Protein AF-A0AAD5JQW1-F1 (afdb_monomer)

Organism: Acer negundo (NCBI:txid4023)

Foldseek 3Di:
DVVVCVVCVVPDDDDPDPVPDPPDPDDPPDPPDDDDDPDDPDDDDDDDPPDDDDPPPPPFDAAPVQRDGDDYPVPDPPPDPDPPVDPDPDPVVVVVVVVVVCVVVVVVVVVVVVVVVVVVVVVVVVVVVVVVVVVVVVVVVVVPD

InterPro domains:
  IPR011989 Armadillo-like helical [G3DSA:1.25.10.10] (58-145)
  IPR045110 XMAP215 [PTHR12609] (93-142)
  IPR048491 XMAP215/Dis1/CLASP, TOG domain [PF21041] (90-144)

Mean predicted aligned error: 21.34 Å

Structure (mmCIF, N/CA/C/O backbone):
data_AF-A0AAD5JQW1-F1
#
_entry.id   AF-A0AAD5JQW1-F1
#
loop_
_atom_site.group_PDB
_atom_site.id
_atom_site.type_symbol
_atom_site.label_atom_id
_atom_site.label_alt_id
_atom_site.label_comp_id
_atom_site.label_asym_id
_atom_site.label_entity_id
_atom_site.label_seq_id
_atom_site.pdbx_PDB_ins_code
_atom_site.Cartn_x
_atom_site.Cartn_y
_atom_site.Cartn_z
_atom_site.occupancy
_atom_site.B_iso_or_equiv
_atom_site.auth_seq_id
_atom_site.auth_comp_id
_atom_site.auth_asym_id
_atom_site.auth_atom_id
_atom_site.pdbx_PDB_model_num
ATOM 1 N N . MET A 1 1 ? -32.418 -28.984 -36.381 1.00 68.56 1 MET A N 1
ATOM 2 C CA . MET A 1 1 ? -31.571 -28.933 -35.160 1.00 68.56 1 MET A CA 1
ATOM 3 C C . MET A 1 1 ? -31.483 -27.533 -34.509 1.00 68.56 1 MET A C 1
ATOM 5 O O . MET A 1 1 ? -30.447 -27.195 -33.946 1.00 68.56 1 MET A O 1
ATOM 9 N N . LYS A 1 2 ? -32.539 -26.696 -34.542 1.00 79.75 2 LYS A N 1
ATOM 10 C CA . LYS A 1 2 ? -32.499 -25.354 -33.911 1.00 79.75 2 LYS A CA 1
ATOM 11 C C . LYS A 1 2 ? -32.584 -25.422 -32.377 1.00 79.75 2 LYS A C 1
ATOM 13 O O . LYS A 1 2 ? -31.800 -24.762 -31.711 1.00 79.75 2 LYS A O 1
ATOM 18 N N . ALA A 1 3 ? -33.457 -26.278 -31.836 1.00 84.69 3 ALA A N 1
ATOM 19 C CA . ALA A 1 3 ? -33.609 -26.477 -30.391 1.00 84.69 3 ALA A CA 1
ATOM 20 C C . ALA A 1 3 ? -32.326 -27.014 -29.729 1.00 84.69 3 ALA A C 1
ATOM 22 O O . ALA A 1 3 ? -31.893 -26.473 -28.723 1.00 84.69 3 ALA A O 1
ATOM 23 N N . PHE A 1 4 ? -31.659 -27.988 -30.357 1.00 87.00 4 PHE A N 1
ATOM 24 C CA . PHE A 1 4 ? -30.392 -28.552 -29.875 1.00 87.00 4 PHE A CA 1
ATOM 25 C C . PHE A 1 4 ? -29.285 -27.494 -29.728 1.00 87.00 4 PHE A C 1
ATOM 27 O O . PHE A 1 4 ? -28.610 -27.412 -28.710 1.00 87.00 4 PHE A O 1
ATOM 34 N N . LYS A 1 5 ? -29.110 -26.615 -30.722 1.00 87.06 5 LYS A N 1
ATOM 35 C CA . LYS A 1 5 ? -28.104 -25.544 -30.625 1.00 87.06 5 LYS A CA 1
ATOM 36 C C . LYS A 1 5 ? -28.462 -24.497 -29.561 1.00 87.06 5 LYS A C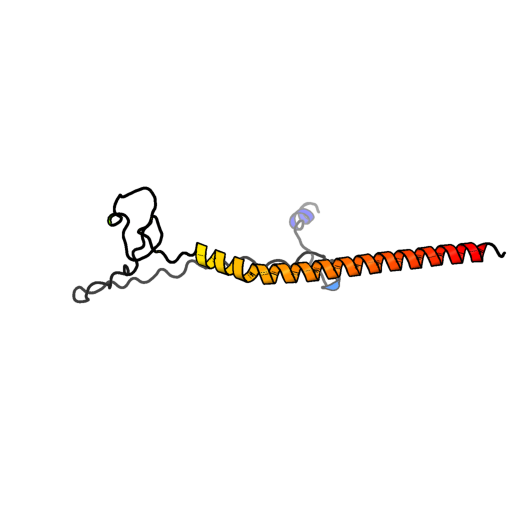 1
ATOM 38 O O . LYS A 1 5 ? -27.564 -23.901 -28.984 1.00 87.06 5 LYS A O 1
ATOM 43 N N . LEU A 1 6 ? -29.753 -24.281 -29.293 1.00 90.00 6 LEU A N 1
ATOM 44 C CA . LEU A 1 6 ? -30.241 -23.382 -28.241 1.00 90.00 6 LEU A CA 1
ATOM 45 C C . LEU A 1 6 ? -29.985 -23.942 -26.838 1.00 90.00 6 LEU A C 1
ATOM 47 O O . LEU A 1 6 ? -29.511 -23.201 -25.981 1.00 90.00 6 LEU A O 1
ATOM 51 N N . THR A 1 7 ? -30.237 -25.235 -26.615 1.00 87.56 7 THR A N 1
ATOM 52 C CA . THR A 1 7 ? -30.024 -25.881 -25.308 1.00 87.56 7 THR A CA 1
ATOM 53 C C . THR A 1 7 ? -28.554 -25.893 -24.905 1.00 87.56 7 THR A C 1
ATOM 55 O O . THR A 1 7 ? -28.239 -25.701 -23.736 1.00 87.56 7 THR A O 1
ATOM 58 N N . TYR A 1 8 ? -27.649 -26.058 -25.873 1.00 88.25 8 TYR A N 1
ATOM 59 C CA . TYR A 1 8 ? -26.205 -26.122 -25.632 1.00 88.25 8 TYR A CA 1
ATOM 60 C C . TYR A 1 8 ? -25.464 -24.822 -25.969 1.00 88.25 8 TYR A C 1
ATOM 62 O O . TYR A 1 8 ? -24.238 -24.806 -25.997 1.00 88.25 8 TYR A O 1
ATOM 70 N N . ARG A 1 9 ? -26.172 -23.703 -26.184 1.00 85.38 9 ARG A N 1
ATOM 71 C CA . ARG A 1 9 ? -25.544 -22.408 -26.509 1.00 85.38 9 ARG A CA 1
ATOM 72 C C . ARG A 1 9 ? -24.586 -21.911 -25.414 1.00 85.38 9 ARG A C 1
ATOM 74 O O . ARG A 1 9 ? -23.652 -21.184 -25.724 1.00 85.38 9 ARG A O 1
ATOM 81 N N . GLY A 1 10 ? -24.827 -22.290 -24.157 1.00 86.31 10 GLY A N 1
ATOM 82 C CA . GLY A 1 10 ? -23.973 -21.973 -23.005 1.00 86.31 10 GLY A CA 1
ATOM 83 C C . GLY A 1 10 ? -23.027 -23.101 -22.584 1.00 86.31 10 GLY A C 1
ATOM 84 O O . GLY A 1 10 ? -22.468 -23.037 -21.493 1.00 86.31 10 GLY A O 1
ATOM 85 N N . TYR A 1 11 ? -22.887 -24.158 -23.389 1.00 89.19 11 TYR A N 1
ATOM 86 C CA . TYR A 1 11 ? -21.997 -25.270 -23.072 1.00 89.19 11 TYR A CA 1
ATOM 87 C C . TYR A 1 11 ? -20.535 -24.834 -23.218 1.00 89.19 11 TYR A C 1
ATOM 89 O O . TYR A 1 11 ? -20.094 -24.474 -24.308 1.00 89.19 11 TYR A O 1
ATOM 97 N N . ILE A 1 12 ? -19.787 -24.878 -22.116 1.00 85.75 12 ILE A N 1
ATOM 98 C CA . ILE A 1 12 ? -18.338 -24.678 -22.124 1.00 85.75 12 ILE A CA 1
ATOM 99 C C . ILE A 1 12 ? -17.705 -26.049 -22.344 1.00 85.75 12 ILE A C 1
ATOM 101 O O . ILE A 1 12 ? -17.778 -26.916 -21.472 1.00 85.75 12 ILE A O 1
ATOM 105 N N . SER A 1 13 ? -17.114 -26.253 -23.521 1.00 80.69 13 SER A N 1
ATOM 106 C CA . SER A 1 13 ? -16.396 -27.487 -23.833 1.00 80.69 13 SER A CA 1
ATOM 107 C C . SER A 1 13 ? -15.248 -27.682 -22.841 1.00 80.69 13 SER A C 1
ATOM 109 O O . SER A 1 13 ? -14.492 -26.734 -22.608 1.00 80.69 13 SER A O 1
ATOM 111 N N . PR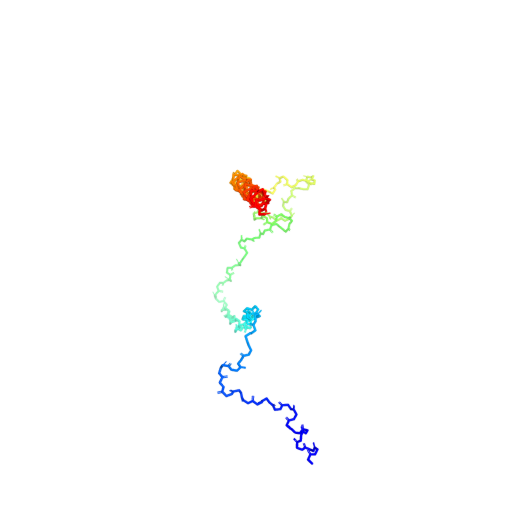O A 1 14 ? -15.083 -28.883 -22.258 1.00 82.44 14 PRO A N 1
ATOM 112 C CA . PRO A 1 14 ? -13.951 -29.151 -21.388 1.00 82.44 14 PRO A CA 1
ATOM 113 C C . PRO A 1 14 ? -12.663 -28.993 -22.196 1.00 82.44 14 PRO A C 1
ATOM 115 O O . PRO A 1 14 ? -12.539 -29.542 -23.291 1.00 82.44 14 PRO A O 1
ATOM 118 N N . MET A 1 15 ? -11.709 -28.233 -21.662 1.00 79.75 15 MET A N 1
ATOM 119 C CA . MET A 1 15 ? -10.390 -28.125 -22.275 1.00 79.75 15 MET A CA 1
ATOM 120 C C . MET A 1 15 ? -9.570 -29.382 -21.959 1.00 79.75 15 MET A C 1
ATOM 122 O O . MET A 1 15 ? -9.382 -29.684 -20.779 1.00 79.75 15 MET A O 1
ATOM 126 N N . PRO A 1 16 ? -9.101 -30.131 -22.979 1.00 79.19 16 PRO A N 1
ATOM 127 C CA . PRO A 1 16 ? -8.462 -31.432 -22.774 1.00 79.19 16 PRO A CA 1
ATOM 128 C C . PRO A 1 16 ? -7.144 -31.378 -21.999 1.00 79.19 16 PRO A C 1
ATOM 130 O O . PRO A 1 16 ? -6.799 -32.340 -21.318 1.00 79.19 16 PRO A O 1
ATOM 133 N N . ASN A 1 17 ? -6.381 -30.287 -22.117 1.00 80.62 17 ASN A N 1
ATOM 134 C CA . ASN A 1 17 ? -5.094 -30.140 -21.447 1.00 80.62 17 ASN A CA 1
ATOM 135 C C . ASN A 1 17 ? -4.783 -28.675 -21.098 1.00 80.62 17 ASN A C 1
ATOM 137 O O . ASN A 1 17 ? -5.347 -27.737 -21.659 1.00 80.62 17 ASN A O 1
ATOM 141 N N . LEU A 1 18 ? -3.853 -28.499 -20.156 1.00 78.50 18 LEU A N 1
ATOM 142 C CA . LEU A 1 18 ? -3.381 -27.189 -19.697 1.00 78.50 18 LEU A CA 1
ATOM 143 C C . LEU A 1 18 ? -2.623 -26.419 -20.796 1.00 78.50 18 LEU A C 1
ATOM 145 O O . LEU A 1 18 ? -2.613 -25.200 -20.792 1.00 78.50 18 LEU A O 1
ATOM 149 N N . SER A 1 19 ? -2.049 -27.127 -21.776 1.00 78.06 19 SER A N 1
ATOM 150 C CA . SER A 1 19 ? -1.293 -26.540 -22.894 1.00 78.06 19 SER A CA 1
ATOM 151 C C . SER A 1 19 ? -2.143 -25.721 -23.872 1.00 78.06 19 SER A C 1
ATOM 153 O O . SER A 1 19 ? -1.578 -24.980 -24.668 1.00 78.06 19 SER A O 1
ATOM 155 N N . MET A 1 20 ? -3.470 -25.878 -23.866 1.00 80.62 20 MET A N 1
ATOM 156 C CA . MET A 1 20 ? -4.385 -25.081 -24.696 1.00 80.62 20 MET A CA 1
ATOM 157 C C . MET A 1 20 ? -4.858 -23.796 -24.005 1.00 80.62 20 MET A C 1
ATOM 159 O O . MET A 1 20 ? -5.670 -23.062 -24.569 1.00 80.62 20 MET A O 1
ATOM 163 N N . TRP A 1 21 ? -4.399 -23.532 -22.781 1.00 82.00 21 TRP A N 1
ATOM 164 C CA . TRP A 1 21 ? -4.741 -22.299 -22.089 1.00 82.00 21 TRP A CA 1
ATOM 165 C C . TRP A 1 21 ? -3.992 -21.146 -22.763 1.00 82.00 21 TRP A C 1
ATOM 167 O O . TRP A 1 21 ? -2.792 -21.272 -22.992 1.00 82.00 21 TRP A O 1
ATOM 177 N N . PRO A 1 22 ? -4.671 -20.045 -23.121 1.00 77.00 22 PRO A N 1
ATOM 178 C CA . PRO A 1 22 ? -3.974 -18.869 -23.613 1.00 77.00 22 PRO A CA 1
ATOM 179 C C . PRO A 1 22 ? -3.062 -18.334 -22.506 1.00 77.00 22 PRO A C 1
ATOM 181 O O . PRO A 1 22 ? -3.479 -18.246 -21.349 1.00 77.00 22 PRO A O 1
ATOM 184 N N . ASP A 1 23 ? -1.840 -17.955 -22.868 1.00 77.94 23 ASP A N 1
ATOM 185 C CA . ASP A 1 23 ? -0.938 -17.247 -21.966 1.00 77.94 23 ASP A CA 1
ATOM 186 C C . ASP A 1 23 ? -1.478 -15.826 -21.782 1.00 77.94 23 ASP A C 1
ATOM 188 O O . ASP A 1 23 ? -1.250 -14.929 -22.593 1.00 77.94 23 ASP A O 1
ATOM 192 N N . VAL A 1 24 ? -2.302 -15.639 -20.752 1.00 77.25 24 VAL A N 1
ATOM 193 C CA . VAL A 1 24 ? -2.849 -14.327 -20.416 1.00 77.25 24 VAL A CA 1
ATOM 194 C C . VAL A 1 24 ? -1.849 -13.618 -19.504 1.00 77.25 24 VAL A C 1
ATOM 196 O O . VAL A 1 24 ? -1.659 -14.024 -18.358 1.00 77.25 24 VAL A O 1
ATOM 199 N N . GLU A 1 25 ? -1.235 -12.535 -19.987 1.00 71.38 25 GLU A N 1
ATOM 200 C CA . GLU A 1 25 ? -0.454 -11.585 -19.174 1.00 71.38 25 GLU A CA 1
ATOM 201 C C . GLU A 1 25 ? -1.376 -10.724 -18.286 1.00 71.38 25 GLU A C 1
ATOM 203 O O . GLU A 1 25 ? -1.318 -9.495 -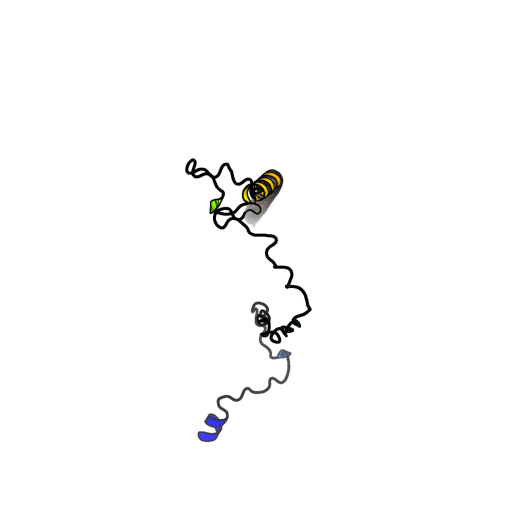18.286 1.00 71.38 25 GLU A O 1
ATOM 208 N N . GLU A 1 26 ? -2.297 -11.347 -17.553 1.00 71.56 26 GLU A N 1
ATOM 209 C CA . GLU A 1 26 ? -3.180 -10.628 -16.639 1.00 71.56 26 GLU A CA 1
ATOM 210 C C . GLU A 1 26 ? -2.605 -10.656 -15.226 1.00 71.56 26 GLU A C 1
ATOM 212 O O . GLU A 1 26 ? -2.035 -11.653 -14.773 1.00 71.56 26 GLU A O 1
ATOM 217 N N . ALA A 1 27 ? -2.729 -9.522 -14.531 1.00 74.19 27 ALA A N 1
ATOM 218 C CA . ALA A 1 27 ? -2.251 -9.377 -13.167 1.00 74.19 27 ALA A CA 1
ATOM 219 C C . ALA A 1 27 ? -2.789 -10.522 -12.285 1.00 74.19 27 ALA A C 1
ATOM 221 O O . ALA A 1 27 ? -3.955 -10.903 -12.438 1.00 74.19 27 ALA A O 1
ATOM 222 N N . PRO A 1 28 ? -1.985 -11.055 -11.342 1.00 79.81 28 PRO A N 1
ATOM 223 C CA . PRO A 1 28 ? -2.429 -12.118 -10.451 1.00 79.81 28 PRO A CA 1
ATOM 224 C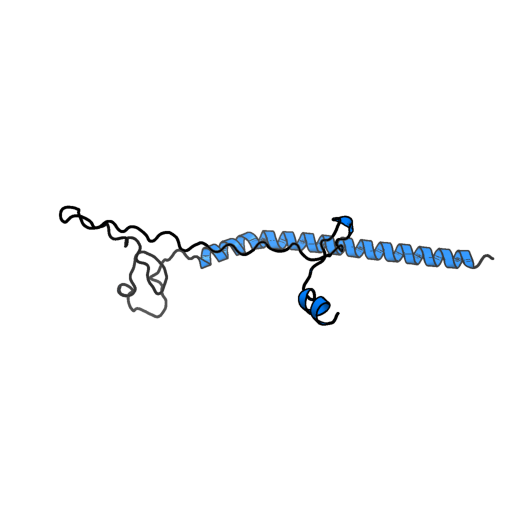 C . PRO A 1 28 ? -3.770 -11.756 -9.813 1.00 79.81 28 PRO A C 1
ATOM 226 O O . PRO A 1 28 ? -3.882 -10.726 -9.145 1.00 79.81 28 PRO A O 1
ATOM 229 N N . LEU A 1 29 ? -4.788 -12.592 -10.041 1.00 78.12 29 LEU A N 1
ATOM 230 C CA . LEU A 1 29 ? -6.124 -12.364 -9.501 1.00 78.12 29 LEU A CA 1
ATOM 231 C C . LEU A 1 29 ? -6.026 -12.196 -7.984 1.00 78.12 29 LEU A C 1
ATOM 233 O O . LEU A 1 29 ? -5.600 -13.109 -7.270 1.00 78.12 29 LEU A O 1
ATOM 237 N N . GLU A 1 30 ? -6.421 -11.024 -7.484 1.00 85.25 30 GLU A N 1
ATOM 238 C CA . GLU A 1 30 ? -6.440 -10.795 -6.047 1.00 85.25 30 GLU A CA 1
ATOM 239 C C . GLU A 1 30 ? -7.420 -11.778 -5.391 1.00 85.25 30 GLU A C 1
ATOM 241 O O . GLU A 1 30 ? -8.550 -11.952 -5.869 1.00 85.25 30 GLU A O 1
ATOM 246 N N . PRO A 1 31 ? -7.034 -12.425 -4.277 1.00 88.12 31 PRO A N 1
ATOM 247 C CA . PRO A 1 31 ? -7.943 -13.307 -3.570 1.00 88.12 31 PRO A CA 1
ATOM 248 C C . PRO A 1 31 ? -9.193 -12.528 -3.132 1.00 88.12 31 PRO A C 1
ATOM 250 O O . PRO A 1 31 ? -9.100 -11.350 -2.764 1.00 88.12 31 PRO A O 1
ATOM 253 N N . PRO A 1 32 ? -10.373 -13.173 -3.093 1.00 86.88 32 PRO A N 1
ATOM 254 C CA . PRO A 1 32 ? -11.590 -12.523 -2.636 1.00 86.88 32 PRO A CA 1
ATOM 255 C C . PRO A 1 32 ? -11.387 -11.877 -1.265 1.00 86.88 32 PRO A C 1
ATOM 257 O O . PRO A 1 32 ? -10.861 -12.498 -0.334 1.00 86.88 32 PRO A O 1
ATOM 260 N N . LYS A 1 33 ? -11.840 -10.628 -1.116 1.00 85.19 33 LYS A N 1
ATOM 261 C CA . LYS A 1 33 ? -11.741 -9.894 0.151 1.00 85.19 33 LYS A CA 1
ATOM 262 C C . LYS A 1 33 ? -12.495 -10.656 1.242 1.00 85.19 33 LYS A C 1
ATOM 264 O O . LYS A 1 33 ? -13.728 -10.690 1.249 1.00 85.19 33 LYS A O 1
ATOM 269 N N . ARG A 1 34 ? -11.761 -11.254 2.185 1.00 82.44 34 ARG A N 1
ATOM 270 C CA . ARG A 1 34 ? -12.345 -11.937 3.346 1.00 82.44 34 ARG A CA 1
ATOM 271 C C . ARG A 1 34 ? -13.102 -10.917 4.197 1.00 82.44 34 ARG A C 1
ATOM 273 O O . ARG A 1 34 ? -12.517 -9.959 4.694 1.00 82.44 34 ARG A O 1
ATOM 280 N N . ARG A 1 35 ? -14.407 -11.126 4.378 1.00 80.38 35 ARG A N 1
ATOM 281 C CA . ARG A 1 35 ? -15.209 -10.399 5.371 1.00 80.38 35 ARG A CA 1
ATOM 282 C C . ARG A 1 35 ? -15.256 -11.230 6.646 1.00 80.38 35 ARG A C 1
ATOM 284 O O . ARG A 1 35 ? -15.428 -12.445 6.579 1.00 80.38 35 ARG 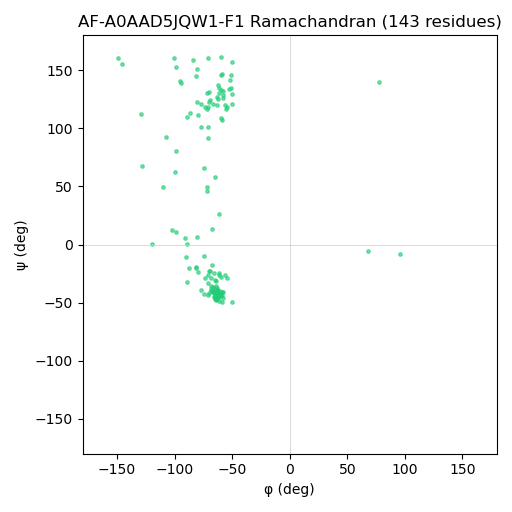A O 1
ATOM 291 N N . ASN A 1 36 ? -15.135 -10.583 7.800 1.00 76.88 36 ASN A N 1
ATOM 292 C CA . ASN A 1 36 ? -15.388 -11.255 9.069 1.00 76.88 36 ASN A CA 1
ATOM 293 C C . ASN A 1 36 ? -16.859 -11.674 9.094 1.00 76.88 36 ASN A C 1
ATOM 295 O O . ASN A 1 36 ? -17.745 -10.848 8.859 1.00 76.88 36 ASN A O 1
ATOM 299 N N . THR A 1 37 ? -17.123 -12.952 9.359 1.00 75.06 37 THR A N 1
ATOM 300 C CA . THR A 1 37 ? -18.485 -13.413 9.616 1.00 75.06 37 THR A CA 1
ATOM 301 C C . THR A 1 37 ? -19.030 -12.668 10.832 1.00 75.06 37 THR A C 1
ATOM 303 O O . THR A 1 37 ? -18.281 -12.327 11.754 1.00 75.06 37 THR A O 1
ATOM 306 N N . VAL A 1 38 ? -20.334 -12.374 10.837 1.00 79.12 38 VAL A N 1
ATOM 307 C CA . VAL A 1 38 ? -20.993 -11.861 12.042 1.00 79.12 38 VAL A CA 1
ATOM 308 C C . VAL A 1 38 ? -20.785 -12.919 13.120 1.00 79.12 38 VAL A C 1
ATOM 310 O O . VAL A 1 38 ? -21.323 -14.021 13.035 1.00 79.12 38 VAL A O 1
ATOM 313 N N . GLY A 1 39 ? -19.910 -12.615 14.078 1.00 83.00 39 GLY A N 1
ATOM 314 C CA . GLY A 1 39 ? -19.553 -13.550 15.132 1.00 83.00 39 GLY A CA 1
ATOM 315 C C . GLY A 1 39 ? -20.779 -13.946 15.950 1.00 83.00 39 GLY A C 1
ATOM 316 O O . GLY A 1 39 ? -21.794 -13.247 15.971 1.00 83.00 39 GLY A O 1
ATOM 317 N N . LYS A 1 40 ? -20.671 -15.065 16.671 1.00 83.12 40 LYS A N 1
ATOM 318 C CA . LYS A 1 40 ? -21.706 -15.502 17.611 1.00 83.12 40 LYS A CA 1
ATOM 319 C C . LYS A 1 40 ? -22.088 -14.338 18.541 1.00 83.12 40 LYS A C 1
ATOM 321 O O . LYS A 1 40 ? -21.187 -13.753 19.153 1.00 83.12 40 LYS A O 1
ATOM 326 N N . PRO A 1 41 ? -23.387 -14.018 18.697 1.00 81.75 41 PRO A N 1
ATOM 327 C CA . PRO A 1 41 ? -23.821 -13.000 19.639 1.00 81.75 41 PRO A CA 1
ATOM 328 C C . PRO A 1 41 ? -23.231 -13.257 21.023 1.00 81.75 41 PRO A C 1
ATOM 330 O O . PRO A 1 41 ? -23.215 -14.386 21.526 1.00 81.75 41 PRO A O 1
ATOM 333 N N . LYS A 1 42 ? -22.714 -12.199 21.643 1.00 77.88 42 LYS A N 1
ATOM 334 C CA . LYS A 1 42 ? -22.077 -12.303 22.950 1.00 77.88 42 LYS A CA 1
ATOM 335 C C . LYS A 1 42 ? -23.092 -12.785 23.993 1.00 77.88 42 LYS A C 1
ATOM 337 O O . LYS A 1 42 ? -24.119 -12.145 24.203 1.00 77.88 42 LYS A O 1
ATOM 342 N N . LYS A 1 43 ? -22.775 -13.873 24.706 1.00 82.19 43 LYS A N 1
ATOM 343 C CA . LYS A 1 43 ? -23.565 -14.337 25.857 1.00 82.19 43 LYS A CA 1
ATOM 344 C C . LYS A 1 43 ? -23.364 -13.365 27.023 1.00 82.19 43 LYS A C 1
ATOM 346 O O . LYS A 1 43 ? -22.341 -13.404 27.704 1.00 82.19 43 LYS A O 1
ATOM 351 N N . ASN A 1 44 ? -24.329 -12.481 27.255 1.00 75.62 44 ASN A N 1
ATOM 352 C CA . ASN A 1 44 ? -24.345 -11.647 28.454 1.00 75.62 44 ASN A CA 1
ATOM 353 C C . ASN A 1 44 ? -24.884 -12.478 29.630 1.00 75.62 44 ASN A C 1
ATOM 355 O O . ASN A 1 44 ? -26.058 -12.841 29.656 1.00 75.62 44 ASN A O 1
ATOM 359 N N . ARG A 1 45 ? -24.025 -12.794 30.606 1.00 84.81 45 ARG A N 1
ATOM 360 C CA . ARG A 1 45 ? -24.438 -13.388 31.888 1.00 84.81 45 ARG A CA 1
ATOM 361 C C . ARG A 1 45 ? -25.201 -12.337 32.700 1.00 84.81 45 ARG A C 1
ATOM 363 O O . ARG A 1 45 ? -24.655 -11.265 32.961 1.00 84.81 45 ARG A O 1
ATOM 370 N N . ARG A 1 46 ? -26.431 -12.649 33.122 1.00 78.38 46 ARG A N 1
ATOM 371 C CA . ARG A 1 46 ? -27.123 -11.880 34.169 1.00 78.38 46 ARG A CA 1
ATOM 372 C C . ARG A 1 46 ? -26.429 -12.157 35.503 1.00 78.38 46 ARG A C 1
ATOM 374 O O . ARG A 1 46 ? -26.147 -13.313 35.809 1.00 78.38 46 ARG A O 1
ATOM 381 N N . ARG A 1 47 ? -26.105 -11.102 36.243 1.00 81.25 47 ARG A N 1
ATOM 382 C CA . ARG A 1 47 ? -25.525 -11.203 37.587 1.00 81.25 47 ARG A CA 1
ATOM 383 C C . ARG A 1 47 ? -26.633 -11.452 38.603 1.00 81.25 47 ARG A C 1
ATOM 385 O O . ARG A 1 47 ? -27.744 -10.959 38.404 1.00 81.25 47 ARG A O 1
ATOM 392 N N . LYS A 1 48 ? -26.346 -12.233 39.643 1.00 83.00 48 LYS A N 1
ATOM 393 C CA . LYS A 1 48 ? -27.261 -12.412 40.777 1.00 83.00 48 LYS A CA 1
ATOM 394 C C . LYS A 1 48 ? -27.319 -11.131 41.630 1.00 83.00 48 LYS A C 1
ATOM 396 O O . LYS A 1 48 ? -26.406 -10.317 41.531 1.00 83.00 48 LYS A O 1
ATOM 401 N N . PRO A 1 49 ? -28.362 -10.936 42.453 1.00 80.88 49 PRO A N 1
ATOM 402 C CA . PRO A 1 49 ? -28.493 -9.746 43.299 1.00 80.88 49 PRO A CA 1
ATOM 403 C C . PRO A 1 49 ? -27.368 -9.564 44.331 1.00 80.88 49 PRO A C 1
ATOM 405 O O . PRO A 1 49 ? -27.095 -8.434 44.719 1.00 80.88 49 PRO A O 1
ATOM 408 N N . ASP A 1 50 ? -26.721 -10.653 44.762 1.00 83.81 50 ASP A N 1
ATOM 409 C CA . ASP A 1 50 ? -25.590 -10.628 45.701 1.00 83.81 50 ASP A CA 1
ATOM 410 C C . ASP A 1 50 ? -24.252 -10.298 45.019 1.00 83.81 50 ASP A C 1
ATOM 412 O O . ASP A 1 50 ? -23.294 -9.873 45.663 1.00 83.81 50 ASP A O 1
ATOM 416 N N . GLU A 1 51 ? -24.180 -10.466 43.697 1.00 80.69 51 GLU A N 1
ATOM 417 C CA . GLU A 1 51 ? -22.990 -10.129 42.935 1.00 80.69 51 GLU A CA 1
ATOM 418 C C . GLU A 1 51 ? -22.884 -8.604 42.828 1.00 80.69 51 GLU A C 1
ATOM 420 O O . GLU A 1 51 ? -23.730 -7.941 42.223 1.00 80.69 51 GLU A O 1
ATOM 425 N N . GLY A 1 52 ? -21.801 -8.042 43.371 1.00 78.38 52 GLY A N 1
ATOM 426 C CA . GLY A 1 52 ? -21.514 -6.613 43.280 1.00 78.38 52 GLY A CA 1
ATOM 427 C C . GLY A 1 52 ? -21.597 -6.060 41.849 1.00 78.38 52 GLY A C 1
ATOM 428 O O . GLY A 1 52 ? -21.452 -6.770 40.840 1.00 78.38 52 GLY A O 1
ATOM 429 N N . LEU A 1 53 ? -21.819 -4.747 41.759 1.00 77.00 53 LEU A N 1
ATOM 430 C CA . LEU A 1 53 ? -21.928 -4.019 40.494 1.00 77.00 53 LEU A CA 1
ATOM 431 C C . LEU A 1 53 ? -20.743 -4.318 39.565 1.00 77.00 53 LEU A C 1
ATOM 433 O O . LEU A 1 53 ? -19.606 -4.534 39.989 1.00 77.00 53 LEU A O 1
ATOM 437 N N . ALA A 1 54 ? -21.008 -4.342 38.257 1.00 71.69 54 ALA A N 1
ATOM 438 C CA . ALA A 1 54 ? -19.932 -4.458 37.283 1.00 71.69 54 ALA A CA 1
ATOM 439 C C . ALA A 1 54 ? -18.959 -3.298 37.462 1.00 71.69 54 ALA A C 1
ATOM 441 O O . ALA A 1 54 ? -19.424 -2.158 37.527 1.00 71.69 54 ALA A O 1
ATOM 442 N N . PRO A 1 55 ? -17.634 -3.555 37.509 1.00 72.88 55 PRO A N 1
ATOM 443 C CA . PRO A 1 55 ? -16.681 -2.465 37.444 1.00 72.88 55 PRO A CA 1
ATOM 444 C C . PRO A 1 55 ? -16.991 -1.672 36.175 1.00 72.88 55 PRO A C 1
ATOM 446 O O . PRO A 1 55 ? -16.974 -2.207 35.060 1.00 72.88 55 PRO A O 1
ATOM 449 N N . SER A 1 56 ? -17.384 -0.412 36.365 1.00 66.00 56 SER A N 1
ATOM 450 C CA . SER A 1 56 ? -17.722 0.482 35.266 1.00 66.00 56 SER A CA 1
ATOM 451 C C . SER A 1 56 ? -16.511 0.580 34.343 1.00 66.00 56 SER A C 1
ATOM 453 O O . SER A 1 56 ? -15.418 0.938 34.778 1.00 66.00 56 SER A O 1
ATOM 455 N N . LYS A 1 57 ? -16.694 0.307 33.046 1.00 63.41 57 LYS A N 1
ATOM 456 C CA . LYS A 1 57 ? -15.633 0.415 32.026 1.00 63.41 57 LYS A CA 1
ATOM 457 C C . LYS A 1 57 ? -15.166 1.853 31.757 1.00 63.41 57 LYS A C 1
ATOM 459 O O . LYS A 1 57 ? -14.481 2.100 30.770 1.00 63.41 57 LYS A O 1
ATOM 464 N N . SER A 1 58 ? -15.515 2.826 32.592 1.00 58.12 58 SER A N 1
ATOM 465 C CA . SER A 1 58 ? -15.143 4.221 32.379 1.00 58.12 58 SER A CA 1
ATOM 466 C C . SER A 1 58 ? -13.931 4.632 33.213 1.00 58.12 58 SER A C 1
ATOM 468 O O . SER A 1 58 ? -14.045 5.532 34.041 1.00 58.12 58 SER A O 1
ATOM 470 N N . PHE A 1 59 ? -12.771 4.013 32.999 1.00 56.22 59 PHE A N 1
ATOM 471 C CA . PHE A 1 59 ? -11.534 4.580 33.550 1.00 56.22 59 PHE A CA 1
ATOM 472 C C . PHE A 1 59 ? -10.974 5.716 32.677 1.00 56.22 59 PHE A C 1
ATOM 474 O O . PHE A 1 59 ? -10.264 6.589 33.161 1.00 56.22 59 PHE A O 1
ATOM 481 N N . THR A 1 60 ? -11.360 5.786 31.400 1.00 62.97 60 THR A N 1
ATOM 482 C CA . THR A 1 60 ? -10.733 6.711 30.444 1.00 62.97 60 THR A CA 1
ATOM 483 C C . THR A 1 60 ? -11.775 7.561 29.720 1.00 62.97 60 THR A C 1
ATOM 485 O O . THR A 1 60 ? -12.014 7.446 28.519 1.00 62.97 60 THR A O 1
ATOM 488 N N . LYS A 1 61 ? -12.430 8.454 30.470 1.00 67.19 61 LYS A N 1
ATOM 489 C CA . LYS A 1 61 ? -13.205 9.549 29.868 1.00 67.19 61 LYS A CA 1
ATOM 490 C C . LYS A 1 61 ? -12.212 10.559 29.278 1.00 67.19 61 LYS A C 1
ATOM 492 O O . LYS A 1 61 ? -11.406 11.126 30.014 1.00 67.19 61 LYS A O 1
ATOM 497 N N . HIS A 1 62 ? -12.243 10.744 27.960 1.00 72.31 62 HIS A N 1
ATOM 498 C CA . HIS A 1 62 ? -11.453 11.755 27.258 1.00 72.31 62 HIS A CA 1
ATOM 499 C C . HIS A 1 62 ? -12.296 12.995 26.957 1.00 72.31 62 HIS A C 1
ATOM 501 O O . HIS A 1 62 ? -13.520 12.931 26.807 1.00 72.31 62 HIS A O 1
ATOM 507 N N . CYS A 1 63 ? -11.636 14.14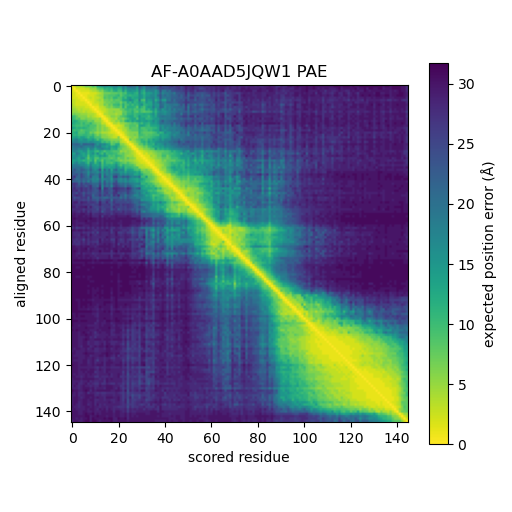0 26.853 1.00 72.56 63 CYS A N 1
ATOM 508 C CA . CYS A 1 63 ? -12.258 15.386 26.444 1.00 72.56 63 CYS A CA 1
ATOM 509 C C . CYS A 1 63 ? -12.703 15.290 24.973 1.00 72.56 63 CYS A C 1
ATOM 511 O O . CYS A 1 63 ? -11.867 15.102 24.098 1.00 72.56 63 CYS A O 1
ATOM 513 N N . LYS A 1 64 ? -13.999 15.455 24.662 1.00 67.50 64 LYS A N 1
ATOM 514 C CA . LYS A 1 64 ? -14.499 15.383 23.268 1.00 67.50 64 LYS A CA 1
ATOM 515 C C . LYS A 1 64 ? -13.894 16.440 22.335 1.00 67.50 64 LYS A C 1
ATOM 517 O O . LYS A 1 64 ? -13.890 16.236 21.131 1.00 67.50 64 LYS A O 1
ATOM 522 N N . SER A 1 65 ? -13.417 17.566 22.869 1.00 61.88 65 SER A N 1
ATOM 523 C CA . SER A 1 65 ? -12.835 18.641 22.059 1.00 61.88 65 SER A CA 1
ATOM 524 C C . SER A 1 65 ? -11.334 18.483 21.821 1.00 61.88 65 SER A C 1
ATOM 526 O O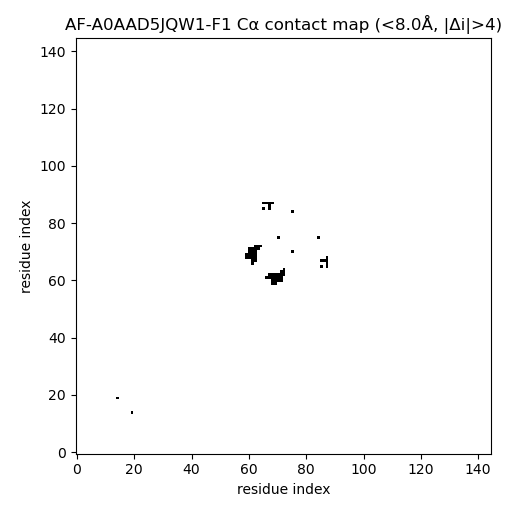 . SER A 1 65 ? -10.870 18.873 20.759 1.00 61.88 65 SER A O 1
ATOM 528 N N . CYS A 1 66 ? -10.568 17.915 22.763 1.00 65.75 66 CYS A N 1
ATOM 529 C CA . CYS A 1 66 ? -9.115 17.750 22.591 1.00 65.75 66 CYS A CA 1
ATOM 530 C C . CYS A 1 66 ? -8.606 16.299 22.634 1.00 65.75 66 CYS A C 1
ATOM 532 O O . CYS A 1 66 ? -7.405 16.074 22.532 1.00 65.75 66 CYS A O 1
ATOM 534 N N . GLY A 1 67 ? -9.481 15.306 22.801 1.00 65.12 67 GLY A N 1
ATOM 535 C CA . GLY A 1 67 ? -9.153 13.874 22.780 1.00 65.12 67 GLY A CA 1
ATOM 536 C C . GLY A 1 67 ? -8.295 13.372 23.947 1.00 65.12 67 GLY A C 1
ATOM 537 O O . GLY A 1 67 ? -8.080 12.170 24.066 1.00 65.12 67 GLY A O 1
ATOM 538 N N . SER A 1 68 ? -7.808 14.260 24.818 1.00 63.41 68 SER A N 1
ATOM 539 C CA . SER A 1 68 ? -6.942 13.889 25.937 1.00 63.41 68 SER A CA 1
ATOM 540 C C . SER A 1 68 ? -7.726 13.340 27.128 1.00 63.41 68 SER A C 1
ATOM 542 O O . SER A 1 68 ? -8.882 13.695 27.373 1.00 63.41 68 SER A O 1
ATOM 544 N N . TYR A 1 69 ? -7.070 12.468 27.883 1.00 67.12 69 TYR A N 1
ATOM 545 C CA . TYR A 1 69 ? -7.575 11.924 29.137 1.00 67.12 69 TYR A CA 1
ATOM 546 C C . TYR A 1 69 ? -7.271 12.890 30.292 1.00 67.12 69 TYR A C 1
ATOM 548 O O . TYR A 1 69 ? -6.336 13.681 30.192 1.00 67.12 69 TYR A O 1
ATOM 556 N N . ARG A 1 70 ? -8.021 12.782 31.400 1.00 61.25 70 ARG A N 1
ATOM 557 C CA . ARG A 1 70 ? -7.898 13.550 32.668 1.00 61.25 70 ARG A CA 1
ATOM 558 C C . ARG A 1 70 ? -8.784 14.790 32.848 1.00 61.25 70 ARG A C 1
ATOM 560 O O . ARG A 1 70 ? -8.832 15.298 33.960 1.00 61.25 70 ARG A O 1
ATOM 567 N N . HIS A 1 71 ? -9.524 15.261 31.844 1.00 69.25 71 HIS A N 1
ATOM 568 C CA . HIS A 1 71 ? -10.512 16.332 32.052 1.00 69.25 71 HIS A CA 1
ATOM 569 C C . HIS A 1 71 ? -11.746 16.184 31.158 1.00 69.25 71 HIS A C 1
ATOM 571 O O . HIS A 1 71 ? -11.702 15.569 30.093 1.00 69.25 71 HIS A O 1
ATOM 577 N N . ASN A 1 72 ? -12.865 16.756 31.603 1.00 65.38 72 ASN A N 1
ATOM 578 C CA . ASN A 1 72 ? -14.119 16.790 30.855 1.00 65.38 72 ASN A CA 1
ATOM 579 C C . ASN A 1 72 ? -14.297 18.172 30.193 1.00 65.38 72 ASN A C 1
ATOM 581 O O . ASN A 1 72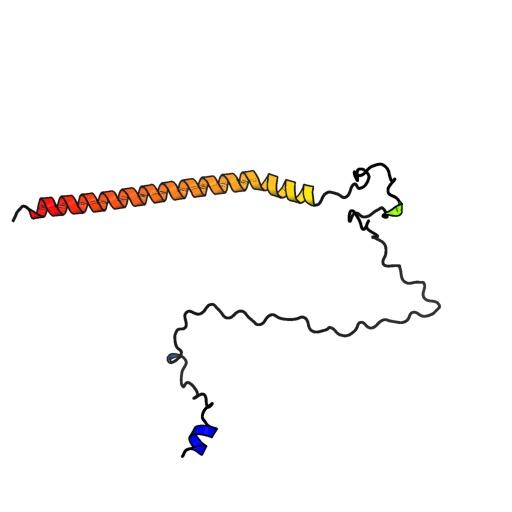 ? -13.707 19.156 30.634 1.00 65.38 72 ASN A O 1
ATOM 585 N N . LYS A 1 73 ? -15.152 18.290 29.170 1.00 62.62 73 LYS A N 1
ATOM 586 C CA . LYS A 1 73 ? -15.414 19.565 28.464 1.00 62.62 73 LYS A CA 1
ATOM 587 C C . LYS A 1 73 ? -15.873 20.688 29.414 1.00 62.62 73 LYS A C 1
ATOM 589 O O . LYS A 1 73 ? -15.666 21.860 29.131 1.00 62.62 73 LYS A O 1
ATOM 594 N N . ARG A 1 74 ? -16.491 20.324 30.545 1.00 59.47 74 ARG A N 1
ATOM 595 C CA . ARG A 1 74 ? -17.028 21.255 31.551 1.00 59.47 74 ARG A CA 1
ATOM 596 C C . ARG A 1 74 ? -15.970 21.832 32.498 1.00 59.47 74 ARG A C 1
ATOM 598 O O . ARG A 1 74 ? -16.198 22.896 33.049 1.00 59.47 74 ARG A O 1
ATOM 605 N N . THR A 1 75 ? -14.837 21.152 32.684 1.00 56.03 75 THR A N 1
ATOM 606 C CA . THR A 1 75 ? -13.777 21.560 33.628 1.00 56.03 75 THR A CA 1
ATOM 607 C C . THR A 1 75 ? -12.715 22.463 32.998 1.00 56.03 75 THR A C 1
ATOM 609 O O . THR A 1 75 ? -11.723 22.774 33.644 1.00 56.03 75 THR A O 1
ATOM 612 N N . VAL A 1 76 ? -12.891 22.877 31.740 1.00 53.28 76 VAL A N 1
ATOM 613 C CA . VAL A 1 76 ? -12.005 23.853 31.095 1.00 53.28 76 VAL A CA 1
ATOM 614 C C . VAL A 1 76 ? -12.438 25.254 31.555 1.00 53.28 76 VAL A C 1
ATOM 616 O O . VAL A 1 76 ? -13.607 25.593 31.346 1.00 53.28 76 VAL A O 1
ATOM 619 N N . PRO A 1 77 ? -11.567 26.081 32.168 1.00 51.09 77 PRO A N 1
ATOM 620 C CA . PRO A 1 77 ? -11.887 27.485 32.407 1.00 51.09 77 PRO A CA 1
ATOM 621 C C . PRO A 1 77 ? -12.195 28.143 31.061 1.00 51.09 77 PRO A C 1
ATOM 623 O O . PRO A 1 77 ? -11.420 27.997 30.116 1.00 51.09 77 PRO A O 1
ATOM 626 N N . ARG A 1 78 ? -13.334 28.838 30.946 1.00 46.88 78 ARG A N 1
ATOM 627 C CA . ARG A 1 78 ? -13.746 29.578 29.735 1.00 46.88 78 ARG A CA 1
ATOM 628 C C . ARG A 1 78 ? -12.906 30.845 29.535 1.00 46.88 78 ARG A C 1
ATOM 630 O O . ARG A 1 78 ? -13.445 31.922 29.314 1.00 46.88 78 ARG A O 1
ATOM 637 N N . LEU A 1 79 ? -11.593 30.742 29.664 1.00 48.50 79 LEU A N 1
ATOM 638 C CA . LEU A 1 79 ? -10.689 31.860 29.485 1.00 48.50 79 LEU A CA 1
ATOM 639 C C . LEU A 1 79 ? -9.949 31.646 28.171 1.00 48.50 79 LEU A C 1
ATOM 641 O O . LEU A 1 79 ? -8.896 31.022 28.120 1.00 48.50 79 LEU A O 1
ATOM 645 N N . ILE A 1 80 ? -10.558 32.234 27.136 1.00 42.03 80 ILE A N 1
ATOM 646 C CA . ILE A 1 80 ? -9.955 32.598 25.852 1.00 42.03 80 ILE A CA 1
ATOM 647 C C . ILE A 1 80 ? -9.775 31.399 24.900 1.00 42.03 80 ILE A C 1
ATOM 649 O O . ILE A 1 80 ? -9.448 30.290 25.307 1.00 42.03 80 ILE A O 1
ATOM 653 N N . ASN A 1 81 ? -10.038 31.629 23.608 1.00 48.09 81 ASN A N 1
ATOM 654 C CA . ASN A 1 81 ? -10.105 30.663 22.496 1.00 48.09 81 ASN A CA 1
ATOM 655 C C . ASN A 1 81 ? -8.803 29.892 22.183 1.00 48.09 81 ASN A C 1
ATOM 657 O O . ASN A 1 81 ? -8.611 29.427 21.065 1.00 48.09 81 ASN A O 1
ATOM 661 N N . ASN A 1 82 ? -7.914 29.708 23.154 1.00 48.56 82 ASN A N 1
ATOM 662 C CA . ASN A 1 82 ? -6.679 28.961 23.021 1.00 48.56 82 ASN A CA 1
ATOM 663 C C . ASN A 1 82 ? -6.600 27.942 24.160 1.00 48.56 82 ASN A C 1
ATOM 665 O O . ASN A 1 82 ? -6.470 28.287 25.331 1.00 48.56 82 ASN A O 1
ATOM 669 N N . HIS A 1 83 ? -6.694 26.663 23.797 1.00 52.94 83 HIS A N 1
ATOM 670 C CA . HIS A 1 83 ? -6.656 25.488 24.672 1.00 52.94 83 HIS A CA 1
ATOM 671 C C . HIS A 1 83 ? -5.298 25.284 25.383 1.00 52.94 83 HIS A C 1
ATOM 673 O O . HIS A 1 83 ? -4.683 24.225 25.273 1.00 52.94 83 HIS A O 1
ATOM 679 N N . LEU A 1 84 ? -4.835 26.259 26.164 1.00 51.62 84 LEU A N 1
ATOM 680 C CA . LEU A 1 84 ? -3.575 26.190 26.915 1.00 51.62 84 LEU A CA 1
ATOM 681 C C . LEU A 1 84 ? -3.661 25.281 28.159 1.00 51.62 84 LEU A C 1
ATOM 683 O O . LEU A 1 84 ? -2.641 24.928 28.742 1.00 51.62 84 LEU A O 1
ATOM 687 N N . GLY A 1 85 ? -4.864 24.832 28.537 1.00 48.88 85 GLY A N 1
ATOM 688 C CA . GLY A 1 85 ? -5.077 23.878 29.634 1.00 48.88 85 GLY A CA 1
ATOM 689 C C . GLY A 1 85 ? -5.060 22.395 29.233 1.00 48.88 85 GLY A C 1
ATOM 690 O O . GLY A 1 85 ? -5.029 21.528 30.105 1.00 48.88 85 GLY A O 1
ATOM 691 N N . CYS A 1 86 ? -5.082 22.065 27.935 1.00 49.03 86 CYS A N 1
ATOM 692 C CA . CYS A 1 86 ? -5.117 20.676 27.468 1.00 49.03 86 CYS A CA 1
ATOM 693 C C . CYS A 1 86 ? -3.703 20.213 27.078 1.00 49.03 86 CYS A C 1
ATOM 695 O O . CYS A 1 86 ? -3.350 20.169 25.902 1.00 49.03 86 CYS A O 1
ATOM 697 N N . ARG A 1 87 ? -2.877 19.827 28.064 1.00 50.81 87 ARG A N 1
ATOM 698 C CA . ARG A 1 87 ? -1.627 19.080 27.808 1.00 50.81 87 ARG A CA 1
ATOM 699 C C . ARG A 1 87 ? -1.944 17.626 27.441 1.00 50.81 87 ARG A C 1
ATOM 701 O O . ARG A 1 87 ? -1.626 16.697 28.175 1.00 50.81 87 ARG A O 1
ATOM 708 N N . GLY A 1 88 ? -2.596 17.433 26.296 1.00 47.91 88 GLY A N 1
ATOM 709 C CA . GLY A 1 88 ? -2.486 16.181 25.558 1.00 47.91 88 GLY A CA 1
ATOM 710 C C . GLY A 1 88 ? -1.075 16.116 24.989 1.00 47.91 88 GLY A C 1
ATOM 711 O O . GLY A 1 88 ? -0.652 17.042 24.294 1.00 47.91 88 GLY A O 1
ATOM 712 N N . THR A 1 89 ? -0.319 15.067 25.307 1.00 50.22 89 THR A N 1
ATOM 713 C CA . THR A 1 89 ? 0.951 14.817 24.627 1.00 50.22 89 THR A CA 1
ATOM 714 C C . THR A 1 89 ? 0.664 14.735 23.133 1.00 50.22 89 THR A C 1
ATOM 716 O O . THR A 1 89 ? -0.209 14.019 22.646 1.00 50.22 89 THR A O 1
ATOM 719 N N . ASN A 1 90 ? 1.307 15.642 22.421 1.00 52.56 90 ASN A N 1
ATOM 720 C CA . ASN A 1 90 ? 0.879 16.109 21.126 1.00 52.56 90 ASN A CA 1
ATOM 721 C C . ASN A 1 90 ? 1.238 15.048 20.069 1.00 52.56 90 ASN A C 1
ATOM 723 O O . ASN A 1 90 ? 2.388 14.964 19.648 1.00 52.56 90 ASN A O 1
ATOM 727 N N . LEU A 1 91 ? 0.264 14.237 19.631 1.00 54.56 91 LEU A N 1
ATOM 728 C CA . LEU A 1 91 ? 0.440 13.279 18.524 1.00 54.56 91 LEU A CA 1
ATOM 729 C C . LEU A 1 91 ? 0.951 13.975 17.247 1.00 54.56 91 LEU A C 1
ATOM 731 O O . LEU A 1 91 ? 1.683 13.372 16.465 1.00 54.56 91 LEU A O 1
ATOM 735 N N . LYS A 1 92 ? 0.625 15.264 17.057 1.00 54.31 92 LYS A N 1
ATOM 736 C CA . LYS A 1 92 ? 1.178 16.075 15.963 1.00 54.31 92 LYS A CA 1
ATOM 737 C C . LYS A 1 92 ? 2.659 16.406 16.191 1.00 54.31 92 LYS A C 1
ATOM 739 O O . LYS A 1 92 ? 3.400 16.443 15.221 1.00 54.31 92 LYS A O 1
ATOM 744 N N . LYS A 1 93 ? 3.113 16.581 17.440 1.00 54.78 93 LYS A N 1
ATOM 745 C CA . LYS A 1 93 ? 4.526 16.795 17.794 1.00 54.78 93 LYS A CA 1
ATOM 746 C C . LYS A 1 93 ? 5.342 15.524 17.586 1.00 54.78 93 LYS A C 1
ATOM 748 O O . LYS A 1 93 ? 6.400 15.638 17.000 1.00 54.78 93 LYS A O 1
ATOM 753 N N . LEU A 1 94 ? 4.835 14.342 17.960 1.00 57.75 94 LEU A N 1
ATOM 754 C CA . LEU A 1 94 ? 5.534 13.077 17.680 1.00 57.75 94 LEU A CA 1
ATOM 755 C C . LEU A 1 94 ? 5.635 12.809 16.172 1.00 57.75 94 LEU A C 1
ATOM 757 O O . LEU A 1 94 ? 6.700 12.468 15.675 1.00 57.75 94 LEU A O 1
ATOM 761 N N . ARG A 1 95 ? 4.540 13.002 15.423 1.00 57.78 95 ARG A N 1
ATOM 762 C CA . ARG A 1 95 ? 4.579 12.894 13.957 1.00 57.78 95 ARG A CA 1
ATOM 763 C C . ARG A 1 95 ? 5.566 13.883 13.343 1.00 57.78 95 ARG A C 1
ATOM 765 O O . ARG A 1 95 ? 6.335 13.476 12.488 1.00 57.78 95 ARG A O 1
ATOM 772 N N . LYS A 1 96 ? 5.580 15.134 13.815 1.00 59.09 96 LYS A N 1
ATOM 773 C CA . LYS A 1 96 ? 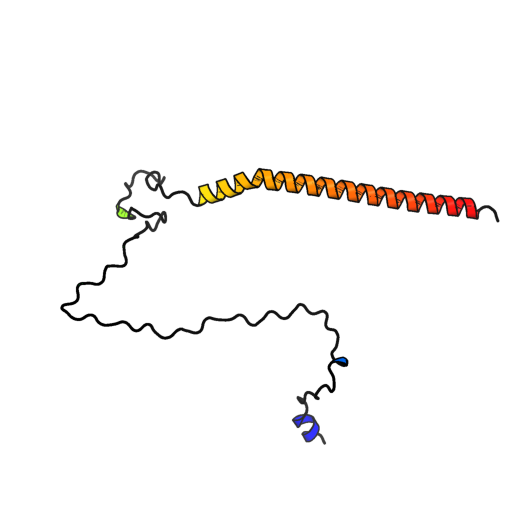6.509 16.160 13.333 1.00 59.09 96 LYS A CA 1
ATOM 774 C C . LYS A 1 96 ? 7.966 15.845 13.689 1.00 59.09 96 LYS A C 1
ATOM 776 O O . LYS A 1 96 ? 8.822 15.958 12.832 1.00 59.09 96 LYS A O 1
ATOM 781 N N . THR A 1 97 ? 8.250 15.347 14.893 1.00 58.59 97 THR A N 1
ATOM 782 C CA . THR A 1 97 ? 9.611 14.920 15.257 1.00 58.59 97 THR A CA 1
ATOM 783 C C . THR A 1 97 ? 10.058 13.704 14.455 1.00 58.59 97 THR A C 1
ATOM 785 O O . THR A 1 97 ? 11.212 13.644 14.070 1.00 58.59 97 THR A O 1
ATOM 788 N N . VAL A 1 98 ? 9.161 12.754 14.161 1.00 59.81 98 VAL A N 1
ATOM 789 C CA . VAL A 1 98 ? 9.484 11.597 13.309 1.00 59.81 98 VAL A CA 1
ATOM 790 C C . VAL A 1 98 ? 9.772 12.041 11.873 1.00 59.81 98 VAL A C 1
ATOM 792 O O . VAL A 1 98 ? 10.727 11.549 11.285 1.00 59.81 98 VAL A O 1
ATOM 795 N N . THR A 1 99 ? 9.013 12.992 11.317 1.00 63.91 99 THR A N 1
ATOM 796 C CA . THR A 1 99 ? 9.318 13.550 9.988 1.00 63.91 99 THR A CA 1
ATOM 797 C C . THR A 1 99 ? 10.603 14.377 9.991 1.00 63.91 99 THR A C 1
ATOM 799 O O . THR A 1 99 ? 11.401 14.235 9.074 1.00 63.91 99 THR A O 1
ATOM 802 N N . ASP A 1 100 ? 10.853 15.170 11.036 1.00 63.44 100 ASP A N 1
ATOM 803 C CA . ASP A 1 100 ? 12.063 15.995 11.156 1.00 63.44 100 ASP A CA 1
ATOM 804 C C . ASP A 1 100 ? 13.320 15.124 11.358 1.00 63.44 100 ASP A C 1
ATOM 806 O O . ASP A 1 100 ? 14.374 15.420 10.805 1.00 63.44 100 ASP A O 1
ATOM 810 N N . SER A 1 101 ? 13.219 14.008 12.093 1.00 66.94 101 SER A N 1
ATOM 811 C CA . SER A 1 101 ? 14.313 13.033 12.239 1.00 66.94 101 SER A CA 1
ATOM 812 C C . SER A 1 101 ? 14.582 12.237 10.963 1.00 66.94 101 SER A C 1
ATOM 814 O O . SER A 1 101 ? 15.705 11.781 10.761 1.00 66.94 101 SER A O 1
ATOM 816 N N . ASN A 1 102 ? 13.575 12.069 10.104 1.00 72.12 102 ASN A N 1
ATOM 817 C CA . ASN A 1 102 ? 13.730 11.368 8.832 1.00 72.12 102 ASN A CA 1
ATOM 818 C C . ASN A 1 102 ? 14.190 12.298 7.696 1.00 72.12 102 ASN A C 1
ATOM 820 O O . ASN A 1 102 ? 14.777 11.815 6.732 1.00 72.12 102 ASN A O 1
ATOM 824 N N . ALA A 1 103 ? 14.004 13.616 7.829 1.00 72.56 103 ALA A N 1
ATOM 825 C CA . ALA A 1 103 ? 14.451 14.621 6.864 1.00 72.56 103 ALA A CA 1
ATOM 826 C C . ALA A 1 103 ? 15.936 14.486 6.448 1.00 72.56 103 ALA A C 1
ATOM 828 O O . ALA A 1 103 ? 16.182 14.387 5.246 1.00 72.56 103 ALA A O 1
ATOM 829 N N . PRO A 1 104 ? 16.924 14.366 7.364 1.00 72.38 104 PRO A N 1
ATOM 830 C CA . PRO A 1 104 ? 18.329 14.217 6.965 1.00 72.38 104 PRO A CA 1
ATOM 831 C C . PRO A 1 104 ? 18.639 12.862 6.309 1.00 72.38 104 PRO A C 1
ATOM 833 O O . PRO A 1 104 ? 19.616 12.735 5.575 1.00 72.38 104 PRO A O 1
ATOM 836 N N . VAL A 1 105 ? 17.835 11.825 6.571 1.00 80.75 105 VAL A N 1
ATOM 837 C CA . VAL A 1 105 ? 17.976 10.511 5.919 1.00 80.75 105 VAL A CA 1
ATOM 838 C C . VAL A 1 105 ? 17.409 10.565 4.500 1.00 80.75 105 VAL A C 1
ATOM 840 O O . VAL A 1 105 ? 18.000 10.010 3.576 1.00 80.75 105 VAL A O 1
ATOM 843 N N . GLN A 1 106 ? 16.292 11.270 4.316 1.00 79.19 106 GLN A N 1
ATOM 844 C CA . GLN A 1 106 ? 15.659 11.473 3.014 1.00 79.19 106 GLN A CA 1
ATOM 845 C C . GLN A 1 106 ? 16.505 12.366 2.097 1.00 79.19 106 GLN A C 1
ATOM 847 O O . GLN A 1 106 ? 16.602 12.073 0.910 1.00 79.19 106 GLN A O 1
ATOM 852 N N . GLU A 1 107 ? 17.156 13.398 2.638 1.00 80.75 107 GLU A N 1
ATOM 853 C CA . GLU A 1 107 ? 18.061 14.278 1.886 1.00 80.75 107 GLU A CA 1
ATOM 854 C C . GLU A 1 107 ? 19.288 13.515 1.361 1.00 80.75 107 GLU A C 1
ATOM 856 O O . GLU A 1 107 ? 19.566 13.535 0.167 1.00 80.75 107 GLU A O 1
ATOM 861 N N . LYS A 1 108 ? 19.936 12.705 2.209 1.00 84.25 108 LYS A N 1
ATOM 862 C CA . LYS A 1 108 ? 21.059 11.851 1.781 1.00 84.25 108 LYS A CA 1
ATOM 863 C C . LYS A 1 108 ? 20.655 10.808 0.741 1.00 84.25 108 LYS A C 1
ATOM 865 O O . LYS A 1 108 ? 21.419 10.526 -0.177 1.00 84.25 108 LYS A O 1
ATOM 870 N N . ALA A 1 109 ? 19.470 10.212 0.883 1.00 88.31 109 ALA A N 1
ATOM 871 C CA . ALA A 1 109 ? 18.955 9.281 -0.116 1.00 88.31 109 ALA A CA 1
ATOM 872 C C . ALA A 1 109 ? 18.721 9.983 -1.465 1.00 88.31 109 ALA A C 1
ATOM 874 O O . ALA A 1 109 ? 19.031 9.417 -2.512 1.00 88.31 109 ALA A O 1
ATOM 875 N N . LEU A 1 110 ? 18.225 11.224 -1.438 1.00 92.19 110 LEU A N 1
ATOM 876 C CA . LEU A 1 110 ? 18.021 12.036 -2.633 1.00 92.19 110 LEU A CA 1
ATOM 877 C C . LEU A 1 110 ? 19.351 12.383 -3.322 1.00 92.19 110 LEU A C 1
ATOM 879 O O . LEU A 1 110 ? 19.447 12.230 -4.538 1.00 92.19 110 LEU A O 1
ATOM 883 N N . ASP A 1 111 ? 20.384 12.754 -2.564 1.00 93.44 111 ASP A N 1
ATOM 884 C CA . ASP A 1 111 ? 21.719 13.049 -3.107 1.00 93.44 111 ASP A CA 1
ATOM 885 C C . ASP A 1 111 ? 22.339 11.843 -3.825 1.00 93.44 111 ASP A C 1
ATOM 887 O O . ASP A 1 111 ? 22.901 11.981 -4.915 1.00 93.44 111 ASP A O 1
ATOM 891 N N . VAL A 1 112 ? 22.198 10.642 -3.253 1.00 92.94 112 VAL A N 1
ATOM 892 C CA . VAL A 1 112 ? 22.686 9.396 -3.868 1.00 92.94 112 VAL A CA 1
ATOM 893 C C . VAL A 1 112 ? 21.945 9.095 -5.173 1.00 92.94 112 VAL A C 1
ATOM 895 O O . VAL A 1 112 ? 22.580 8.740 -6.166 1.00 92.94 112 VAL A O 1
ATOM 898 N N . LEU A 1 113 ? 20.619 9.273 -5.205 1.00 95.12 113 LEU A N 1
ATOM 899 C CA . LEU A 1 113 ? 19.828 9.101 -6.428 1.00 95.12 113 LEU A CA 1
ATOM 900 C C . LEU A 1 113 ? 20.224 10.107 -7.516 1.00 95.12 113 LEU A C 1
ATOM 902 O O . LEU A 1 113 ? 20.364 9.730 -8.678 1.00 95.12 113 LEU A O 1
ATOM 906 N N . ILE A 1 114 ? 20.442 11.371 -7.149 1.00 96.06 114 ILE A N 1
ATOM 907 C CA . ILE A 1 114 ? 20.889 12.407 -8.088 1.00 96.06 114 ILE A CA 1
ATOM 908 C C . ILE A 1 114 ? 22.280 12.074 -8.637 1.00 96.06 114 ILE A C 1
ATOM 910 O O . ILE A 1 114 ? 22.517 12.227 -9.835 1.00 96.06 114 ILE A O 1
ATOM 914 N N . ALA A 1 115 ? 23.202 11.613 -7.789 1.00 95.62 115 ALA A N 1
ATOM 915 C CA . ALA A 1 115 ? 24.534 11.201 -8.222 1.00 95.62 115 ALA A CA 1
ATOM 916 C C . ALA A 1 115 ? 24.471 10.018 -9.198 1.00 95.62 115 ALA A C 1
ATOM 918 O O . ALA A 1 115 ? 25.124 10.058 -10.238 1.00 95.62 115 ALA A O 1
ATOM 919 N N . PHE A 1 116 ? 23.645 9.009 -8.905 1.00 92.88 116 PHE A N 1
ATOM 920 C CA . PHE A 1 116 ? 23.434 7.868 -9.793 1.00 92.88 116 PHE A CA 1
ATOM 921 C C . PHE A 1 116 ? 22.910 8.303 -11.166 1.00 92.88 116 PHE A C 1
ATOM 923 O O . PHE A 1 116 ? 23.504 7.941 -12.176 1.00 92.88 116 PHE A O 1
ATOM 930 N N . LEU A 1 117 ? 21.865 9.137 -11.203 1.00 94.94 117 LEU A N 1
ATOM 931 C CA . LEU A 1 117 ? 21.290 9.630 -12.459 1.00 94.94 117 LEU A CA 1
ATOM 932 C C . LEU A 1 117 ? 22.308 10.414 -13.300 1.00 94.94 117 LEU A C 1
ATOM 934 O O . LEU A 1 117 ? 22.413 10.208 -14.505 1.00 94.94 117 LEU A O 1
ATOM 938 N N . LYS A 1 118 ? 23.129 11.259 -12.664 1.00 94.12 118 LYS A N 1
ATOM 939 C CA . LYS A 1 118 ? 24.198 11.990 -13.365 1.00 94.12 118 LYS A CA 1
ATOM 940 C C . LYS A 1 118 ? 25.253 11.061 -13.962 1.00 94.12 118 LYS A C 1
ATOM 942 O O . LYS A 1 118 ? 25.748 11.331 -15.053 1.00 94.12 118 LYS A O 1
ATOM 947 N N . VAL A 1 119 ? 25.612 9.991 -13.251 1.00 93.62 119 VAL A N 1
ATOM 948 C CA . VAL A 1 119 ? 26.548 8.980 -13.760 1.00 93.62 119 VAL A CA 1
ATOM 949 C C . VAL A 1 119 ? 25.928 8.240 -14.944 1.00 93.62 119 VAL A C 1
ATOM 951 O O . VAL A 1 119 ? 26.579 8.122 -15.978 1.00 93.62 119 VAL A O 1
ATOM 954 N N . THR A 1 120 ? 24.660 7.828 -14.847 1.00 92.62 120 THR A N 1
ATOM 955 C CA . THR A 1 120 ? 23.981 7.153 -15.962 1.00 92.62 120 THR A CA 1
ATOM 956 C C . THR A 1 120 ? 23.855 8.049 -17.189 1.00 92.62 120 THR A C 1
ATOM 958 O O . THR A 1 120 ? 24.105 7.587 -18.298 1.00 92.62 120 THR A O 1
ATOM 961 N N . ASP A 1 121 ? 23.541 9.334 -17.012 1.00 92.38 121 ASP A N 1
ATOM 962 C CA . ASP A 1 121 ? 23.471 10.286 -18.124 1.00 92.38 121 ASP A CA 1
ATOM 963 C C . ASP A 1 121 ? 24.844 10.461 -18.793 1.00 92.38 121 ASP A C 1
ATOM 965 O O . ASP A 1 121 ? 24.942 10.494 -20.020 1.00 92.38 121 ASP A O 1
ATOM 969 N N . ALA A 1 122 ? 25.924 10.514 -18.006 1.00 91.25 122 ALA A N 1
ATOM 970 C CA . ALA A 1 122 ? 27.282 10.595 -18.536 1.00 91.25 122 ALA A CA 1
ATOM 971 C C . ALA A 1 122 ? 27.682 9.335 -19.323 1.00 91.25 122 ALA A C 1
ATOM 973 O O . ALA A 1 122 ? 28.290 9.451 -20.390 1.00 91.25 122 ALA A O 1
ATOM 974 N N . ASP A 1 123 ? 27.320 8.145 -18.841 1.00 92.19 123 ASP A N 1
ATOM 975 C CA . ASP A 1 123 ? 27.582 6.883 -19.542 1.00 92.19 123 ASP A CA 1
ATOM 976 C C . ASP A 1 123 ? 26.776 6.775 -20.845 1.00 92.19 123 ASP A C 1
ATOM 978 O O . ASP A 1 123 ? 27.321 6.369 -21.873 1.00 92.19 123 ASP A O 1
ATOM 982 N N . VAL A 1 124 ? 25.514 7.220 -20.847 1.00 91.88 124 VAL A N 1
ATOM 983 C CA . VAL A 1 124 ? 24.685 7.296 -22.064 1.00 91.88 124 VAL A CA 1
ATOM 984 C C . VAL A 1 124 ? 25.299 8.258 -23.085 1.00 91.88 124 VAL A C 1
ATOM 986 O O . VAL A 1 124 ? 25.394 7.922 -24.267 1.00 91.88 124 VAL A O 1
ATOM 989 N N . VAL A 1 125 ? 25.767 9.431 -22.647 1.00 90.75 125 VAL A N 1
ATOM 990 C CA . VAL A 1 125 ? 26.435 10.409 -23.523 1.00 90.75 125 VAL A CA 1
ATOM 991 C C . VAL A 1 125 ? 27.747 9.854 -24.084 1.00 90.75 125 VAL A C 1
ATOM 993 O O . VAL A 1 125 ? 28.029 10.031 -25.271 1.00 90.75 125 VAL A O 1
ATOM 996 N N . ARG A 1 126 ? 28.542 9.152 -23.269 1.00 93.94 126 ARG A N 1
ATOM 997 C CA . ARG A 1 126 ? 29.768 8.484 -23.729 1.00 93.94 126 ARG A CA 1
ATOM 998 C C . ARG A 1 126 ? 29.477 7.424 -24.781 1.00 93.94 126 ARG A C 1
ATOM 1000 O O . ARG A 1 126 ? 30.108 7.442 -25.833 1.00 93.94 126 ARG A O 1
ATOM 1007 N N . TYR A 1 127 ? 28.505 6.557 -24.522 1.00 92.06 127 TYR A N 1
ATOM 1008 C CA . TYR A 1 127 ? 28.095 5.526 -25.468 1.00 92.06 127 TYR A CA 1
ATOM 1009 C C . TYR A 1 127 ? 27.620 6.137 -26.792 1.00 92.06 127 TYR A C 1
ATOM 1011 O O . TYR A 1 127 ? 28.044 5.712 -27.864 1.00 92.06 127 TYR A O 1
ATOM 1019 N N . ALA A 1 128 ? 26.807 7.197 -26.737 1.00 92.38 128 ALA A N 1
ATOM 1020 C CA . ALA A 1 128 ? 26.379 7.918 -27.932 1.00 92.38 128 ALA A CA 1
ATOM 1021 C C . ALA A 1 128 ? 27.569 8.487 -28.725 1.00 92.38 128 ALA A C 1
ATOM 1023 O O . ALA A 1 128 ? 27.592 8.384 -29.952 1.00 92.38 128 ALA A O 1
ATOM 1024 N N . LYS A 1 129 ? 28.581 9.039 -28.041 1.00 93.31 129 LYS A N 1
ATOM 1025 C CA . LYS A 1 129 ? 29.810 9.516 -28.687 1.00 93.31 129 LYS A CA 1
ATOM 1026 C C . LYS A 1 129 ? 30.583 8.375 -29.353 1.00 93.31 129 LYS A C 1
ATOM 1028 O O . LYS A 1 129 ? 30.967 8.520 -30.507 1.00 93.31 129 LYS A O 1
ATOM 1033 N N . GLU A 1 130 ? 30.776 7.255 -28.661 1.00 94.19 130 GLU A N 1
ATOM 1034 C CA . GLU A 1 130 ? 31.470 6.075 -29.199 1.00 94.19 130 GLU A CA 1
ATOM 1035 C C . GLU A 1 130 ? 30.782 5.544 -30.468 1.00 94.19 130 GLU A C 1
ATOM 1037 O O . GLU A 1 130 ? 31.450 5.230 -31.453 1.00 94.19 130 GLU A O 1
ATOM 1042 N N . VAL A 1 131 ? 29.445 5.514 -30.482 1.00 96.25 131 VAL A N 1
ATOM 1043 C CA . VAL A 1 131 ? 28.658 5.132 -31.664 1.00 96.25 131 VAL A CA 1
ATOM 1044 C C . VAL A 1 131 ? 28.854 6.126 -32.812 1.00 96.25 131 VAL A C 1
ATOM 1046 O O . VAL A 1 131 ? 29.106 5.708 -33.942 1.00 96.25 131 VAL A O 1
ATOM 1049 N N . CYS A 1 132 ? 28.765 7.432 -32.546 1.00 93.94 132 CYS A N 1
ATOM 1050 C CA . CYS A 1 132 ? 28.976 8.461 -33.567 1.00 93.94 132 CYS A CA 1
ATOM 1051 C C . CYS A 1 132 ? 30.393 8.408 -34.156 1.00 93.94 132 CYS A C 1
ATOM 1053 O O . CYS A 1 132 ? 30.542 8.441 -35.377 1.00 93.94 132 CYS A O 1
ATOM 1055 N N . ASP A 1 133 ? 31.418 8.265 -33.314 1.00 94.81 133 ASP A N 1
ATOM 1056 C CA . ASP A 1 133 ? 32.812 8.145 -33.749 1.00 94.81 133 ASP A CA 1
ATOM 1057 C C . ASP A 1 133 ? 33.009 6.889 -34.619 1.00 94.81 133 ASP A C 1
ATOM 1059 O O . ASP A 1 133 ? 33.633 6.958 -35.679 1.00 94.81 133 ASP A O 1
ATOM 1063 N N . ALA A 1 134 ? 32.412 5.753 -34.237 1.00 92.19 134 ALA A N 1
ATOM 1064 C CA . ALA A 1 134 ? 32.464 4.520 -35.025 1.00 92.19 134 ALA A CA 1
ATOM 1065 C C . ALA A 1 134 ? 31.779 4.661 -36.397 1.00 92.19 134 ALA A C 1
ATOM 1067 O O . ALA A 1 134 ? 32.261 4.114 -37.393 1.00 92.19 134 ALA A O 1
ATOM 1068 N N . ILE A 1 135 ? 30.666 5.398 -36.473 1.00 92.50 135 ILE A N 1
ATOM 1069 C CA . ILE A 1 135 ? 29.987 5.695 -37.743 1.00 92.50 135 ILE A CA 1
ATOM 1070 C C . ILE A 1 135 ? 30.883 6.558 -38.640 1.00 92.50 135 ILE A C 1
ATOM 1072 O O . ILE A 1 135 ? 31.024 6.249 -39.825 1.00 92.50 135 ILE A O 1
ATOM 1076 N N . VAL A 1 136 ? 31.519 7.597 -38.087 1.00 93.44 136 VAL A N 1
ATOM 1077 C CA . VAL A 1 136 ? 32.430 8.482 -38.832 1.00 93.44 136 VAL A CA 1
ATOM 1078 C C . VAL A 1 136 ? 33.643 7.710 -39.360 1.00 93.44 136 VAL A C 1
ATOM 1080 O O . VAL A 1 136 ? 33.960 7.811 -40.543 1.00 93.44 136 VAL A O 1
ATOM 1083 N N . GLU A 1 137 ? 34.275 6.875 -38.536 1.00 91.75 137 GLU A N 1
ATOM 1084 C CA . GLU A 1 137 ? 35.401 6.025 -38.954 1.00 91.75 137 GLU A CA 1
ATOM 1085 C C . GLU A 1 137 ? 35.015 5.043 -40.072 1.00 91.75 137 GLU A C 1
ATOM 1087 O O . GLU A 1 137 ? 35.773 4.838 -41.025 1.00 91.75 137 GLU A O 1
ATOM 1092 N N . ASN A 1 138 ? 33.819 4.449 -39.999 1.00 87.00 138 ASN A N 1
ATOM 1093 C CA . ASN A 1 138 ? 33.316 3.564 -41.049 1.00 87.00 138 ASN A CA 1
ATOM 1094 C C . ASN A 1 138 ? 33.039 4.312 -42.361 1.00 87.00 138 ASN A C 1
ATOM 1096 O O . ASN A 1 138 ? 33.326 3.771 -43.429 1.00 87.00 138 ASN A O 1
ATOM 1100 N N . ALA A 1 139 ? 32.531 5.546 -42.293 1.00 86.88 139 ALA A N 1
ATOM 1101 C CA . ALA A 1 139 ? 32.330 6.393 -43.468 1.00 86.88 139 ALA A CA 1
ATOM 1102 C C . ALA A 1 139 ? 33.672 6.759 -44.129 1.00 86.88 139 ALA A C 1
ATOM 1104 O O . ALA A 1 139 ? 33.844 6.535 -45.324 1.00 86.88 139 ALA A O 1
ATOM 1105 N N . LEU A 1 140 ? 34.663 7.191 -43.340 1.00 85.81 140 LEU A N 1
ATOM 1106 C CA . LEU A 1 140 ? 36.012 7.513 -43.828 1.00 85.81 140 LEU A CA 1
ATOM 1107 C C . LEU A 1 140 ? 36.753 6.287 -44.392 1.00 85.81 140 LEU A C 1
ATOM 1109 O O . LEU A 1 140 ? 37.564 6.408 -45.312 1.00 85.81 140 LEU A O 1
ATOM 1113 N N . ARG A 1 141 ? 36.486 5.082 -43.868 1.00 77.94 141 ARG A N 1
ATOM 1114 C CA . ARG A 1 141 ? 36.994 3.822 -44.442 1.00 77.94 141 ARG A CA 1
ATOM 1115 C C . ARG A 1 141 ? 36.279 3.419 -45.734 1.00 77.94 141 ARG A C 1
ATOM 1117 O O . ARG A 1 141 ? 36.901 2.748 -46.558 1.00 77.94 141 ARG A O 1
ATOM 1124 N N . GLY A 1 142 ? 35.011 3.797 -45.895 1.00 64.56 142 GLY A N 1
ATOM 1125 C CA . GLY A 1 142 ? 34.175 3.510 -47.064 1.00 64.56 142 GLY A CA 1
ATOM 1126 C C . GLY A 1 142 ? 34.584 4.261 -48.334 1.00 64.56 142 GLY A C 1
ATOM 1127 O O . GLY A 1 142 ? 34.341 3.747 -49.421 1.00 64.56 142 GLY A O 1
ATOM 1128 N N . ASP A 1 143 ? 35.288 5.388 -48.204 1.00 57.50 143 ASP A N 1
ATOM 1129 C CA . ASP A 1 143 ? 35.788 6.206 -49.325 1.00 57.50 143 ASP A CA 1
ATOM 1130 C C . ASP A 1 143 ? 37.088 5.672 -49.975 1.00 57.50 143 ASP A C 1
ATOM 1132 O O . ASP A 1 143 ? 37.673 6.318 -50.843 1.00 57.50 143 ASP A O 1
ATOM 1136 N N . ARG A 1 144 ? 37.574 4.482 -49.578 1.00 57.62 144 ARG A N 1
ATOM 1137 C CA . ARG A 1 144 ? 38.740 3.805 -50.191 1.00 57.62 144 ARG A CA 1
ATOM 1138 C C . ARG A 1 144 ? 38.363 2.550 -50.988 1.00 57.62 144 ARG A C 1
ATOM 1140 O O . ARG A 1 144 ? 38.979 1.496 -50.800 1.00 57.62 144 ARG A O 1
ATOM 1147 N N . LYS A 1 145 ? 37.370 2.655 -51.870 1.00 49.78 145 LYS A N 1
ATOM 1148 C CA . LYS A 1 145 ? 37.115 1.680 -52.941 1.00 49.78 145 LYS A CA 1
ATOM 1149 C C . LYS A 1 145 ? 36.878 2.376 -54.269 1.00 49.78 145 LYS A C 1
ATOM 1151 O O . LYS A 1 145 ? 36.147 3.385 -54.265 1.00 49.78 145 LYS A O 1
#

Solvent-accessible surface area (backbone atoms only — not comparable to full-atom values): 9658 Å² total; per-residue (Å²): 118,68,66,62,55,60,76,49,66,82,63,78,76,83,76,93,54,77,85,77,56,78,90,72,95,63,77,82,79,74,75,79,83,84,72,83,72,87,68,82,80,79,84,79,78,82,78,58,93,84,54,73,80,76,83,72,89,72,85,73,60,47,14,86,88,73,68,28,69,87,46,53,78,83,75,56,77,92,68,67,103,58,77,82,83,65,84,46,85,50,67,66,55,54,52,47,51,53,52,60,67,41,44,69,57,51,50,52,52,49,53,53,52,52,52,50,52,54,50,51,53,51,51,52,53,48,52,51,48,54,52,51,52,53,51,51,52,50,53,68,59,62,74,75,117

Radius of gyration: 37.03 Å; Cα contacts (8 Å, |Δi|>4): 31; chains: 1; bounding box: 72×64×99 Å

pLDDT: mean 75.39, std 14.44, range [42.03, 96.25]

Secondary structure (DSSP, 8-state):
-HHHHHHTTT--PPPS-GGGS----PPPPPPP-PPPP-PPPP--PPPPTTSPPPPPS-S-PBPTTT--BS--GGGS----SS-TT-----HHHHHHHHHHHHHHHHHHHHHHHHHHHHHHHHHHHHHHHHHHHHHHHHHHHHT--

Sequence (145 aa):
MKAFKLTYRGYISPMPNLSMWPDVEEAPLEPPKRRNTVGKPKKNRRRKPDEGLAPSKSFTKHCKSCGSYRHNKRTVPRLINNHLGCRGTNLKKLRKTVTDSNAPVQEKALDVLIAFLKVTDADVVRYAKEVCDAIVENALRGDRK